Protein AF-A0A9E1FBK2-F1 (afdb_monomer_lite)

Foldseek 3Di:
DAEDPCLVVCCPVVRPNVLVVQVVVQVVCCVPPVDHDDDDRPCVVVVLLVVLVVQCVVQLVCCVVPQKGKDDADDGCNQVSNQVVVCVVCVQWDWDWDADPSHIMIMTHNPPPD

Structure (mmCIF, N/CA/C/O backbone):
data_AF-A0A9E1FBK2-F1
#
_entry.id   AF-A0A9E1FBK2-F1
#
loop_
_atom_site.group_PDB
_atom_site.id
_atom_site.type_symbol
_atom_site.label_atom_id
_atom_site.label_alt_id
_atom_site.label_comp_id
_atom_site.label_asym_id
_atom_site.label_entity_id
_atom_site.label_seq_id
_atom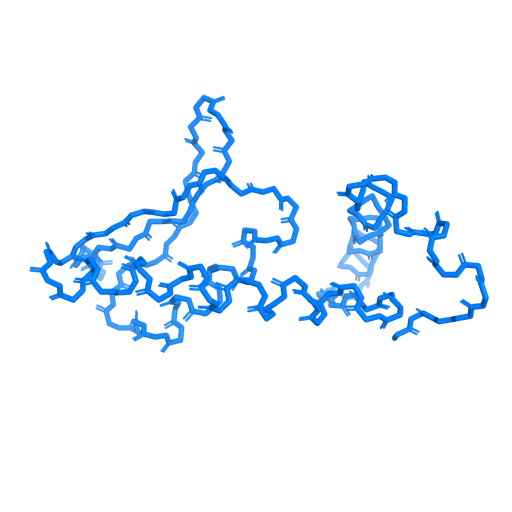_site.pdbx_PDB_ins_code
_atom_site.Cartn_x
_atom_site.Cartn_y
_atom_site.Cartn_z
_atom_site.occupancy
_atom_site.B_iso_or_equiv
_atom_site.auth_seq_id
_atom_site.auth_comp_id
_atom_site.auth_asym_id
_atom_site.auth_atom_id
_atom_site.pdbx_PDB_model_num
ATOM 1 N N . GLU A 1 1 ? 3.778 -8.484 -15.731 1.00 88.62 1 GLU A N 1
ATOM 2 C CA . GLU A 1 1 ? 5.129 -8.483 -15.147 1.00 88.62 1 GLU A CA 1
ATOM 3 C C . GLU A 1 1 ? 6.084 -7.852 -16.146 1.00 88.62 1 GLU A C 1
ATOM 5 O O . GLU A 1 1 ? 5.898 -8.061 -17.342 1.00 88.62 1 GLU A O 1
ATOM 10 N N . LEU A 1 2 ? 7.009 -7.017 -15.674 1.00 93.75 2 LEU A N 1
ATOM 11 C CA . LEU A 1 2 ? 8.113 -6.470 -16.460 1.00 93.75 2 LEU A CA 1
ATOM 12 C C . LEU A 1 2 ? 9.415 -6.996 -15.863 1.00 93.75 2 LEU A C 1
ATOM 14 O O . LEU A 1 2 ? 9.673 -6.774 -14.684 1.00 93.75 2 LEU A O 1
ATOM 18 N N . ASP A 1 3 ? 10.233 -7.660 -16.666 1.00 93.94 3 ASP A N 1
ATOM 19 C CA . ASP 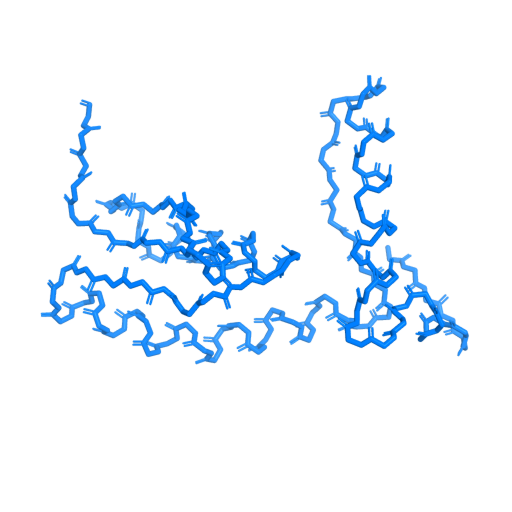A 1 3 ? 11.489 -8.249 -16.206 1.00 93.94 3 ASP A CA 1
ATOM 20 C C . ASP A 1 3 ? 12.603 -8.050 -17.246 1.00 93.94 3 ASP A C 1
ATOM 22 O O . ASP A 1 3 ? 12.349 -7.613 -18.373 1.00 93.94 3 ASP A O 1
ATOM 26 N N . GLY A 1 4 ? 13.844 -8.321 -16.848 1.00 95.38 4 GLY A N 1
ATOM 27 C CA . GLY A 1 4 ? 15.042 -8.193 -17.671 1.00 95.38 4 GLY A CA 1
ATOM 28 C C . GLY A 1 4 ? 16.233 -7.639 -16.891 1.0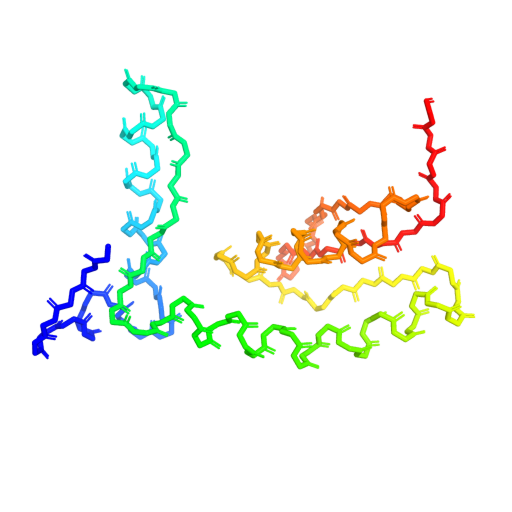0 95.38 4 GLY A C 1
ATOM 29 O O . GLY A 1 4 ? 16.095 -7.141 -15.774 1.00 95.38 4 GLY A O 1
ATOM 30 N N . ALA A 1 5 ? 17.417 -7.675 -17.510 1.00 94.75 5 ALA A N 1
ATOM 31 C CA . ALA A 1 5 ? 18.668 -7.227 -16.887 1.00 94.75 5 ALA A CA 1
ATOM 32 C C . ALA A 1 5 ? 18.598 -5.780 -16.352 1.00 94.75 5 ALA A C 1
ATOM 34 O O . ALA A 1 5 ? 19.166 -5.472 -15.307 1.00 94.75 5 ALA A O 1
ATOM 35 N N . ASP A 1 6 ? 17.828 -4.922 -17.025 1.00 94.69 6 ASP A N 1
ATOM 36 C CA . ASP A 1 6 ? 17.666 -3.508 -16.683 1.00 94.69 6 ASP A CA 1
ATOM 37 C C . ASP A 1 6 ? 16.406 -3.208 -15.849 1.00 94.69 6 ASP A C 1
ATOM 39 O O . ASP A 1 6 ? 16.102 -2.041 -15.584 1.00 94.69 6 ASP A O 1
ATOM 43 N N . ALA A 1 7 ? 15.658 -4.222 -15.395 1.00 94.88 7 ALA A N 1
ATOM 44 C CA . ALA A 1 7 ? 14.404 -4.026 -14.656 1.00 94.88 7 ALA A CA 1
ATOM 45 C C . ALA A 1 7 ? 14.595 -3.171 -13.388 1.00 94.88 7 ALA A C 1
ATOM 47 O O . ALA A 1 7 ? 13.748 -2.339 -13.051 1.00 94.88 7 ALA A O 1
ATOM 48 N N . ALA A 1 8 ? 15.755 -3.282 -12.731 1.00 93.25 8 ALA A N 1
ATOM 49 C CA . ALA A 1 8 ? 16.114 -2.454 -11.580 1.00 93.25 8 ALA A CA 1
ATOM 50 C C . ALA A 1 8 ? 16.120 -0.943 -11.894 1.00 93.25 8 ALA A C 1
ATOM 52 O O . ALA A 1 8 ? 15.762 -0.126 -11.038 1.00 93.25 8 ALA A O 1
ATOM 53 N N . LEU A 1 9 ? 16.448 -0.549 -13.133 1.00 95.75 9 LEU A N 1
ATOM 54 C CA . LEU A 1 9 ? 16.406 0.850 -13.564 1.00 95.75 9 LEU A CA 1
ATOM 55 C C . LEU A 1 9 ? 14.974 1.397 -13.608 1.00 95.75 9 LEU A C 1
ATOM 57 O O . LEU A 1 9 ? 14.788 2.600 -13.405 1.00 95.75 9 LEU A O 1
ATOM 61 N N . LEU A 1 10 ? 13.972 0.541 -13.835 1.00 96.19 10 LEU A N 1
ATOM 62 C CA . LEU A 1 10 ? 12.551 0.907 -13.814 1.00 96.19 10 LEU A CA 1
ATOM 63 C C . LEU A 1 10 ? 11.990 0.997 -12.393 1.00 96.19 10 LEU A C 1
ATOM 65 O O . LEU A 1 10 ? 11.014 1.710 -12.169 1.00 96.19 10 LEU A O 1
ATOM 69 N N . ILE A 1 11 ? 12.616 0.327 -11.423 1.00 95.31 11 ILE A N 1
ATOM 70 C CA . ILE A 1 11 ? 12.272 0.468 -10.004 1.00 95.31 11 ILE A CA 1
ATOM 71 C 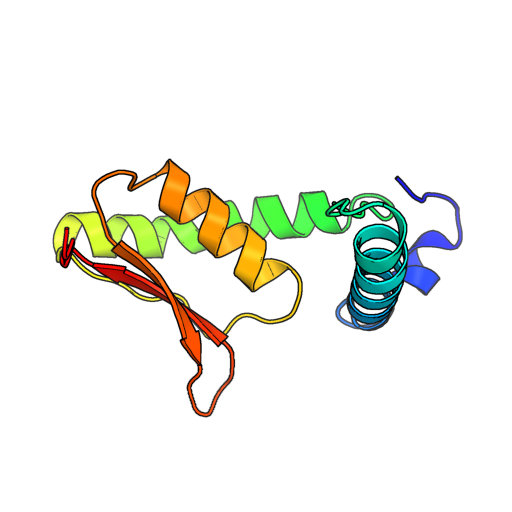C . ILE A 1 11 ? 12.767 1.825 -9.490 1.00 95.31 11 ILE A C 1
ATOM 73 O O . ILE A 1 11 ? 11.998 2.606 -8.917 1.00 95.31 11 ILE A O 1
ATOM 77 N N . GLY A 1 12 ? 14.034 2.143 -9.775 1.00 93.69 12 GLY A N 1
ATOM 78 C CA . GLY A 1 12 ? 14.702 3.351 -9.297 1.00 93.69 12 GLY A CA 1
ATOM 79 C C . GLY A 1 12 ? 14.986 3.326 -7.790 1.00 93.69 12 GLY A C 1
ATOM 80 O O . GLY A 1 12 ? 14.549 2.435 -7.061 1.00 93.69 12 GLY A O 1
ATOM 81 N N . LYS A 1 13 ? 15.728 4.328 -7.303 1.00 92.62 13 LYS A N 1
ATOM 82 C CA . LYS A 1 13 ? 16.034 4.461 -5.871 1.00 92.62 13 LYS A CA 1
ATOM 83 C C . LYS A 1 13 ? 14.733 4.522 -5.061 1.00 92.62 13 LYS A C 1
ATOM 85 O O . LYS A 1 13 ? 13.830 5.274 -5.423 1.00 92.62 13 LYS A O 1
ATOM 90 N N . GLU A 1 14 ? 14.646 3.706 -4.009 1.00 87.94 14 GLU A N 1
ATOM 91 C CA . GLU A 1 14 ? 13.483 3.617 -3.104 1.00 87.94 14 GLU A CA 1
ATOM 92 C C . GLU A 1 14 ? 12.142 3.333 -3.819 1.00 87.94 14 GLU A C 1
ATOM 94 O O . GLU A 1 14 ? 11.070 3.600 -3.284 1.00 87.94 14 GLU A O 1
ATOM 99 N N . GLY A 1 15 ? 12.175 2.787 -5.042 1.00 92.94 15 GLY A N 1
ATOM 100 C CA . GLY A 1 15 ? 10.964 2.491 -5.812 1.00 92.94 15 GLY A CA 1
ATOM 101 C C . GLY A 1 15 ? 10.278 3.717 -6.426 1.00 92.94 15 GLY A C 1
ATOM 102 O O . GLY A 1 15 ? 9.122 3.616 -6.849 1.00 92.94 15 GLY A O 1
ATOM 103 N N . TYR A 1 16 ? 10.939 4.883 -6.498 1.00 94.25 16 TYR A N 1
ATOM 104 C CA . TYR A 1 16 ? 10.295 6.109 -6.995 1.00 94.25 16 TYR A CA 1
ATOM 105 C C . TYR A 1 16 ? 9.825 5.983 -8.457 1.00 94.25 16 TYR A C 1
ATOM 107 O O . TYR A 1 16 ? 8.744 6.471 -8.802 1.00 94.25 16 TYR A O 1
ATOM 115 N N . ARG A 1 17 ? 10.604 5.312 -9.323 1.00 96.50 17 ARG A N 1
ATOM 116 C CA . ARG A 1 17 ? 10.235 5.119 -10.736 1.00 96.50 17 ARG A CA 1
ATOM 117 C C . ARG A 1 17 ? 9.116 4.104 -10.861 1.00 96.50 17 ARG A C 1
ATOM 119 O O . ARG A 1 17 ? 8.159 4.371 -11.580 1.00 96.50 17 ARG A O 1
ATOM 126 N N . TYR A 1 18 ? 9.166 3.026 -10.079 1.00 95.94 18 TYR A N 1
ATOM 127 C CA . TYR A 1 18 ? 8.063 2.073 -9.983 1.00 95.94 18 TYR A CA 1
ATOM 128 C C . TYR A 1 18 ? 6.750 2.787 -9.623 1.00 95.94 18 TYR A C 1
ATOM 130 O O . TYR A 1 18 ? 5.735 2.595 -10.292 1.00 95.94 18 TYR A O 1
ATOM 138 N N . LYS A 1 19 ? 6.773 3.676 -8.618 1.00 94.25 19 LYS A N 1
ATOM 139 C CA . LYS A 1 19 ? 5.605 4.472 -8.205 1.00 94.25 19 LYS A CA 1
ATOM 140 C C . LYS A 1 19 ? 5.085 5.354 -9.342 1.00 94.25 19 LYS A C 1
ATOM 142 O O . LYS A 1 19 ? 3.881 5.363 -9.594 1.00 94.25 19 LYS A O 1
ATOM 147 N N . ALA A 1 20 ? 5.973 6.069 -10.033 1.00 95.62 20 ALA A N 1
ATOM 148 C CA . ALA A 1 20 ? 5.600 6.919 -11.161 1.00 95.62 20 ALA A CA 1
ATOM 149 C C . ALA A 1 20 ? 4.990 6.105 -12.315 1.00 95.62 20 ALA A C 1
ATOM 151 O O . ALA A 1 20 ? 3.913 6.444 -12.803 1.00 95.62 20 ALA A O 1
ATOM 152 N N . ILE A 1 21 ? 5.634 5.004 -12.709 1.00 95.81 21 ILE A N 1
ATOM 153 C CA . ILE A 1 21 ? 5.178 4.116 -13.788 1.00 95.81 21 ILE A CA 1
ATOM 154 C C . ILE A 1 21 ? 3.823 3.499 -13.441 1.00 95.81 21 ILE A C 1
ATOM 156 O O . ILE A 1 21 ? 2.903 3.552 -14.254 1.00 95.81 21 ILE A O 1
ATOM 160 N N . SER A 1 22 ? 3.670 2.981 -12.221 1.00 94.25 22 SER A N 1
ATOM 161 C CA . SER A 1 22 ? 2.402 2.438 -11.728 1.00 94.25 22 SER A CA 1
ATOM 162 C C . SER A 1 22 ? 1.281 3.483 -11.808 1.00 94.25 22 SER A C 1
ATOM 164 O O . SER A 1 22 ? 0.200 3.205 -12.321 1.00 94.25 22 SER A O 1
ATOM 166 N N . TYR A 1 23 ? 1.546 4.726 -11.400 1.00 94.00 23 TYR A N 1
ATOM 167 C CA . TYR A 1 23 ? 0.553 5.795 -11.492 1.00 94.00 23 TYR A CA 1
ATOM 168 C C . TYR A 1 23 ? 0.192 6.156 -12.942 1.00 94.00 23 TYR A C 1
ATOM 170 O O . TYR A 1 23 ? -0.988 6.296 -13.266 1.00 94.00 23 TYR A O 1
ATOM 178 N N . MET A 1 24 ? 1.184 6.263 -13.832 1.00 96.38 24 MET A N 1
ATOM 179 C CA . MET A 1 24 ? 0.959 6.556 -15.253 1.00 96.38 24 MET A CA 1
ATOM 180 C C . MET A 1 24 ? 0.136 5.461 -15.939 1.00 96.38 24 MET A C 1
ATOM 182 O O . MET A 1 24 ? -0.847 5.765 -16.617 1.00 96.38 24 MET A O 1
ATOM 186 N N . LEU A 1 25 ? 0.495 4.193 -15.720 1.00 96.19 25 LEU A N 1
ATOM 187 C CA . LEU A 1 25 ? -0.222 3.048 -16.280 1.00 96.19 25 LEU A CA 1
ATOM 188 C C . LEU A 1 25 ? -1.651 2.957 -15.739 1.00 96.19 25 LEU A C 1
ATOM 190 O O . LEU A 1 25 ? -2.575 2.734 -16.519 1.00 96.19 25 LEU A O 1
ATOM 194 N N . TYR A 1 26 ? -1.843 3.181 -14.434 1.00 94.75 26 TYR A N 1
ATOM 195 C CA . TYR A 1 26 ? -3.174 3.234 -13.834 1.00 94.75 26 TYR A CA 1
ATOM 196 C C . TYR A 1 26 ? -4.037 4.309 -14.497 1.00 94.75 26 TYR A C 1
ATOM 198 O O . TYR A 1 26 ? -5.141 4.008 -14.935 1.00 94.75 26 TYR A O 1
ATOM 206 N N . ASN A 1 27 ? -3.539 5.543 -14.616 1.00 96.25 27 ASN A N 1
ATOM 207 C CA . ASN A 1 27 ? -4.324 6.638 -15.188 1.00 96.25 27 ASN A CA 1
ATOM 208 C C . ASN A 1 27 ? -4.731 6.353 -16.634 1.00 96.25 27 ASN A C 1
ATOM 210 O O . ASN A 1 27 ? -5.886 6.566 -17.001 1.00 96.25 27 ASN A O 1
ATOM 214 N N . TRP A 1 28 ? -3.802 5.839 -17.443 1.00 97.69 28 TRP A N 1
ATOM 215 C CA . TRP A 1 28 ? -4.080 5.494 -18.833 1.00 97.69 28 TRP A CA 1
ATOM 216 C C . TRP A 1 28 ? -5.126 4.378 -18.955 1.00 97.69 28 TRP A C 1
ATOM 218 O O . TRP A 1 28 ? -6.132 4.545 -19.651 1.00 97.69 28 TRP A O 1
ATOM 228 N N . LEU A 1 29 ? -4.915 3.256 -18.264 1.00 97.50 29 LEU A N 1
ATOM 229 C CA . LEU A 1 29 ? -5.784 2.085 -18.381 1.00 97.50 29 LEU A CA 1
ATOM 230 C C . LEU A 1 29 ? -7.150 2.317 -17.738 1.00 97.50 29 LEU A C 1
ATOM 232 O O . LEU A 1 29 ? -8.170 1.947 -18.320 1.00 97.50 29 LEU A O 1
ATOM 236 N N . ASN A 1 30 ? -7.195 2.997 -16.595 1.00 97.12 30 ASN A N 1
ATOM 237 C CA . ASN A 1 30 ? -8.448 3.331 -15.936 1.00 97.12 30 ASN A CA 1
ATOM 238 C C . ASN A 1 30 ? -9.271 4.316 -16.776 1.00 97.12 30 ASN A C 1
ATOM 240 O O . ASN A 1 30 ? -10.460 4.095 -16.978 1.00 97.12 30 ASN A O 1
ATOM 244 N N . SER A 1 31 ? -8.647 5.366 -17.323 1.00 97.44 31 SER A N 1
ATOM 245 C CA . SER A 1 31 ? -9.367 6.367 -18.122 1.00 97.44 31 SER A CA 1
ATOM 246 C C . SER A 1 31 ? -9.952 5.801 -19.414 1.00 97.44 31 SER A C 1
ATOM 248 O O . SER A 1 31 ? -10.970 6.310 -19.877 1.00 97.44 31 SER A O 1
ATOM 250 N N . LYS A 1 32 ? -9.301 4.808 -20.029 1.00 98.06 32 LYS A N 1
ATOM 251 C CA . LYS A 1 32 ? -9.722 4.280 -21.332 1.00 98.06 32 LYS A CA 1
ATOM 252 C C . LYS A 1 32 ? -10.552 3.002 -21.231 1.00 98.06 32 LYS A C 1
ATOM 254 O O . LYS A 1 32 ? -11.407 2.772 -22.078 1.00 98.06 32 LYS A O 1
ATOM 259 N N . TYR A 1 33 ? -10.297 2.182 -20.215 1.00 97.88 33 TYR A N 1
ATOM 260 C CA . TYR A 1 33 ? -10.860 0.835 -20.11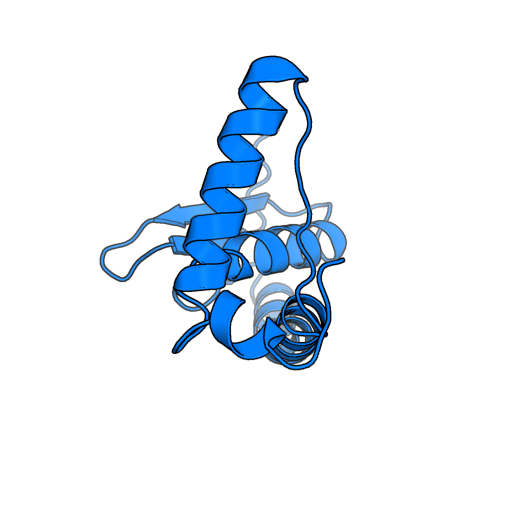1 1.00 97.88 33 TYR A CA 1
ATOM 261 C C . TYR A 1 33 ? -11.506 0.543 -18.752 1.00 97.88 33 TYR A C 1
ATOM 263 O O . TYR A 1 33 ? -12.011 -0.558 -18.562 1.00 97.88 33 TYR A O 1
ATOM 271 N N . ASN A 1 34 ? -11.495 1.493 -17.807 1.00 95.56 34 ASN A N 1
ATOM 272 C CA . ASN A 1 34 ? -11.967 1.291 -16.432 1.00 95.56 34 ASN A CA 1
ATOM 273 C C . ASN A 1 34 ? -11.281 0.099 -15.730 1.00 95.56 34 ASN A C 1
ATOM 275 O O . ASN A 1 34 ? -11.897 -0.635 -14.959 1.00 95.56 34 ASN A O 1
ATOM 279 N N . LEU A 1 35 ? -9.997 -0.119 -16.037 1.00 95.12 35 LEU A N 1
ATOM 280 C CA . LEU A 1 35 ? -9.187 -1.186 -15.455 1.00 95.12 35 LEU A CA 1
ATOM 281 C C . LEU A 1 35 ? -8.250 -0.639 -14.378 1.00 95.12 35 LEU A C 1
ATOM 283 O O . LEU A 1 35 ? -7.508 0.320 -14.598 1.00 95.12 35 LEU A O 1
ATOM 287 N N . ALA A 1 36 ? -8.235 -1.315 -13.231 1.00 90.50 36 ALA A N 1
ATOM 288 C CA . ALA A 1 36 ? -7.171 -1.178 -12.248 1.00 90.50 36 ALA A CA 1
ATOM 289 C C . ALA A 1 36 ? -5.931 -1.971 -12.685 1.00 90.50 36 ALA A C 1
ATOM 291 O O . ALA A 1 36 ? -6.007 -2.866 -13.527 1.00 90.50 36 ALA A O 1
ATOM 292 N N . ILE A 1 37 ? -4.783 -1.661 -12.084 1.00 91.81 37 ILE A N 1
ATOM 293 C CA . ILE A 1 37 ? -3.537 -2.372 -12.364 1.00 91.81 37 ILE A CA 1
ATOM 294 C C . ILE A 1 37 ? -2.861 -2.862 -11.094 1.00 91.81 37 ILE A C 1
ATOM 296 O O . ILE A 1 37 ? -2.948 -2.242 -10.031 1.00 91.81 37 ILE A O 1
ATOM 300 N N . ARG A 1 38 ? -2.099 -3.936 -11.271 1.00 92.06 38 ARG A N 1
ATOM 301 C CA . ARG A 1 38 ? -1.145 -4.467 -10.309 1.00 92.06 38 ARG A CA 1
ATOM 302 C C . ARG A 1 38 ? 0.160 -4.727 -11.055 1.00 92.06 38 ARG A C 1
ATOM 304 O O . ARG A 1 38 ? 0.248 -5.658 -11.849 1.00 92.06 38 ARG A O 1
ATOM 311 N N . LEU A 1 39 ? 1.121 -3.823 -10.890 1.00 95.19 39 LEU A N 1
ATOM 312 C CA . LEU A 1 39 ? 2.372 -3.837 -11.644 1.00 95.19 39 LEU A CA 1
ATOM 313 C C . LEU A 1 39 ? 3.423 -4.649 -10.891 1.00 95.19 39 LEU A C 1
ATOM 315 O O . LEU A 1 39 ? 3.775 -4.291 -9.780 1.00 95.19 39 LEU A O 1
ATOM 319 N N . GLU A 1 40 ? 3.966 -5.686 -11.512 1.00 96.69 40 GLU A N 1
ATOM 320 C CA . GLU A 1 40 ? 5.154 -6.386 -11.014 1.00 96.69 40 GLU A CA 1
ATOM 321 C C . GLU A 1 40 ? 6.358 -5.985 -11.873 1.00 96.69 40 GLU A C 1
ATOM 323 O O . GLU A 1 40 ? 6.249 -6.013 -13.105 1.00 96.69 40 GLU A O 1
ATOM 328 N N . ILE A 1 41 ? 7.471 -5.601 -11.235 1.00 96.75 41 ILE A N 1
ATOM 329 C CA . ILE A 1 41 ? 8.762 -5.368 -11.900 1.00 96.75 41 ILE A CA 1
ATOM 330 C C . ILE A 1 41 ? 9.815 -6.239 -11.215 1.00 96.75 41 ILE A C 1
ATOM 332 O O . ILE A 1 41 ? 10.121 -6.002 -10.043 1.00 96.75 41 ILE A O 1
ATOM 336 N N . ALA A 1 42 ? 10.367 -7.213 -11.940 1.00 95.31 42 ALA A N 1
ATOM 337 C CA . ALA A 1 42 ? 11.137 -8.318 -11.375 1.00 95.31 42 ALA A CA 1
ATOM 338 C C . ALA A 1 42 ? 10.368 -8.954 -10.196 1.00 95.31 42 ALA A C 1
ATOM 340 O O . ALA A 1 42 ? 9.295 -9.506 -10.393 1.00 95.31 42 ALA A O 1
ATOM 341 N N . GLN A 1 43 ? 10.858 -8.820 -8.964 1.00 95.38 43 GLN A N 1
ATOM 342 C CA . GLN A 1 43 ? 10.167 -9.281 -7.746 1.00 95.38 43 GLN A CA 1
ATOM 343 C C . GLN A 1 43 ? 9.853 -8.129 -6.784 1.00 95.38 43 GLN A C 1
ATOM 345 O O . GLN A 1 43 ? 9.694 -8.325 -5.578 1.00 95.38 43 GLN A O 1
ATOM 350 N N . PHE A 1 44 ? 9.855 -6.889 -7.276 1.00 95.44 44 PHE A N 1
ATOM 351 C CA . PHE A 1 44 ? 9.741 -5.718 -6.418 1.00 95.44 44 PHE A CA 1
ATOM 352 C C . PHE A 1 44 ? 8.444 -5.712 -5.612 1.00 95.44 44 PHE A C 1
ATOM 354 O O . PHE A 1 44 ? 8.499 -5.520 -4.397 1.00 95.44 44 PHE A O 1
ATOM 361 N N . LEU A 1 45 ? 7.292 -5.912 -6.258 1.00 95.69 45 LEU A N 1
ATOM 362 C CA . LEU A 1 45 ? 6.006 -5.837 -5.575 1.00 9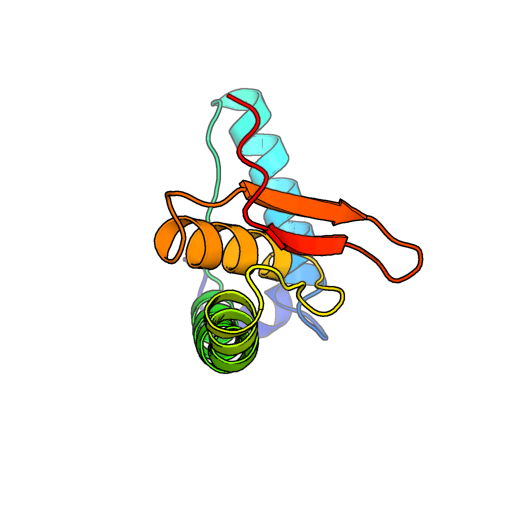5.69 45 LEU A CA 1
ATOM 363 C C . LEU A 1 45 ? 5.847 -7.029 -4.624 1.00 95.69 45 LEU A C 1
ATOM 365 O O . LEU A 1 45 ? 5.523 -6.795 -3.462 1.00 95.69 45 LEU A O 1
ATOM 369 N N . GLN A 1 46 ? 6.187 -8.249 -5.046 1.00 96.12 46 GLN A N 1
ATOM 370 C CA . GLN A 1 46 ? 6.210 -9.428 -4.161 1.00 96.12 46 GLN A CA 1
ATOM 371 C C . GLN A 1 46 ? 7.055 -9.203 -2.897 1.00 96.12 46 GLN A C 1
ATOM 373 O O . GLN A 1 46 ? 6.612 -9.489 -1.783 1.00 96.12 46 GLN A O 1
ATOM 378 N N . ASN A 1 47 ? 8.243 -8.611 -3.041 1.00 95.94 47 ASN A N 1
ATOM 379 C CA . ASN A 1 47 ? 9.103 -8.287 -1.903 1.00 95.94 47 ASN A CA 1
ATOM 380 C C . ASN A 1 47 ? 8.480 -7.221 -0.984 1.00 95.94 47 ASN A C 1
ATOM 382 O O . ASN A 1 47 ? 8.592 -7.327 0.241 1.00 95.94 47 ASN A O 1
ATOM 386 N N . GLN A 1 48 ? 7.792 -6.215 -1.542 1.00 95.50 48 GLN A N 1
ATOM 387 C CA . GLN A 1 48 ? 7.038 -5.242 -0.739 1.00 95.50 48 GLN A CA 1
ATOM 388 C C . GLN A 1 48 ? 5.885 -5.906 0.028 1.00 95.50 48 GLN A C 1
ATOM 390 O O . GLN A 1 48 ? 5.614 -5.532 1.169 1.00 95.50 48 GLN A O 1
ATOM 395 N N . GLU A 1 49 ? 5.215 -6.895 -0.564 1.00 96.44 49 GLU A N 1
ATOM 396 C CA . GLU A 1 49 ? 4.142 -7.633 0.104 1.00 96.44 49 GLU A CA 1
ATOM 397 C C . GLU A 1 49 ? 4.643 -8.487 1.256 1.00 96.44 49 GLU A C 1
ATOM 399 O O . GLU A 1 49 ? 4.090 -8.388 2.350 1.00 96.44 49 GLU A O 1
ATOM 404 N N . ALA A 1 50 ? 5.712 -9.255 1.040 1.00 97.25 50 ALA A N 1
ATOM 405 C CA . ALA A 1 50 ? 6.307 -10.090 2.077 1.00 97.25 50 ALA A CA 1
ATOM 406 C C . ALA A 1 50 ? 6.800 -9.247 3.266 1.00 97.25 50 ALA A C 1
ATOM 408 O O . ALA A 1 50 ? 6.565 -9.590 4.427 1.00 97.25 50 ALA A O 1
ATOM 409 N N . MET A 1 51 ? 7.426 -8.096 2.989 1.00 95.69 51 MET A N 1
ATOM 410 C CA . MET A 1 51 ? 7.808 -7.138 4.029 1.00 95.69 51 MET A CA 1
ATOM 411 C C . MET A 1 51 ? 6.579 -6.584 4.768 1.00 95.69 51 MET A C 1
ATOM 413 O O . MET A 1 51 ? 6.605 -6.424 5.992 1.00 95.69 51 MET A O 1
ATOM 417 N N . MET A 1 52 ? 5.499 -6.283 4.041 1.00 97.50 52 MET A N 1
ATOM 418 C CA . MET A 1 52 ? 4.265 -5.771 4.632 1.00 97.50 52 MET A CA 1
ATOM 419 C C . MET A 1 52 ? 3.588 -6.812 5.527 1.00 97.50 52 MET A C 1
ATOM 421 O O . MET A 1 52 ? 3.129 -6.450 6.606 1.00 97.50 52 MET A O 1
ATOM 425 N N . ASP A 1 53 ? 3.572 -8.087 5.139 1.00 97.12 53 ASP A N 1
ATOM 426 C CA . ASP A 1 53 ? 3.026 -9.175 5.962 1.00 97.12 53 ASP A CA 1
ATOM 427 C C . ASP A 1 53 ? 3.708 -9.247 7.328 1.00 97.12 53 ASP A C 1
ATOM 429 O O . ASP A 1 53 ? 3.048 -9.242 8.369 1.00 97.12 53 ASP A O 1
ATOM 433 N N . GLN A 1 54 ? 5.041 -9.218 7.333 1.00 97.31 54 GLN A N 1
ATOM 434 C CA . GLN A 1 54 ? 5.819 -9.221 8.570 1.00 97.31 54 GLN A CA 1
ATOM 435 C C . GLN A 1 54 ? 5.515 -7.993 9.434 1.00 97.31 54 GLN A C 1
ATOM 437 O O . GLN A 1 54 ? 5.306 -8.116 10.642 1.00 97.31 54 GLN A O 1
ATOM 442 N N . TYR A 1 55 ? 5.451 -6.810 8.819 1.00 98.00 55 TYR A N 1
ATOM 443 C CA . TYR A 1 55 ? 5.140 -5.566 9.519 1.00 98.00 55 TYR A CA 1
ATOM 444 C C . TYR A 1 55 ? 3.722 -5.557 10.116 1.00 98.00 55 TYR A C 1
ATOM 446 O O . TYR A 1 55 ? 3.520 -5.098 11.246 1.00 98.00 55 TYR A O 1
ATOM 454 N N . LEU A 1 56 ? 2.729 -6.054 9.373 1.00 98.06 56 LEU A N 1
ATOM 455 C CA . LEU A 1 56 ? 1.329 -6.010 9.783 1.00 98.06 56 LEU A CA 1
ATOM 456 C C . LEU A 1 56 ? 1.015 -6.944 10.945 1.00 98.06 56 LEU A C 1
ATOM 458 O O . LEU A 1 56 ? 0.066 -6.647 11.665 1.00 98.06 56 LEU A O 1
ATOM 462 N N . ASN A 1 57 ? 1.806 -7.987 11.204 1.00 97.81 57 ASN A N 1
ATOM 463 C CA . ASN A 1 57 ? 1.599 -8.865 12.361 1.00 97.81 57 ASN A CA 1
ATOM 464 C C . ASN A 1 57 ? 1.488 -8.077 13.680 1.00 97.81 57 ASN A C 1
ATOM 466 O O . ASN A 1 57 ? 0.529 -8.258 14.428 1.00 97.81 57 ASN A O 1
ATOM 470 N N . GLY A 1 58 ? 2.379 -7.106 13.914 1.00 97.12 58 GLY A N 1
ATOM 471 C CA . GLY A 1 58 ? 2.318 -6.252 15.111 1.00 97.12 58 GLY A CA 1
ATOM 472 C C . GLY A 1 58 ? 1.183 -5.216 15.089 1.00 97.12 58 GLY A C 1
ATOM 473 O O . GLY A 1 58 ? 0.791 -4.672 16.123 1.00 97.12 58 GLY A O 1
ATOM 474 N N . VAL A 1 59 ? 0.629 -4.892 13.917 1.00 97.69 59 VAL A N 1
ATOM 475 C CA . VAL A 1 59 ? -0.596 -4.078 13.817 1.00 97.69 59 VAL A CA 1
ATOM 476 C C . VAL A 1 59 ? -1.808 -4.941 14.162 1.00 97.69 59 VAL A C 1
ATOM 478 O O . VAL A 1 59 ? -2.632 -4.520 14.969 1.00 97.69 59 VAL A O 1
ATOM 481 N N . ILE A 1 60 ? -1.883 -6.147 13.600 1.00 97.75 60 ILE A N 1
ATOM 482 C CA . ILE A 1 60 ? -2.955 -7.127 13.800 1.00 97.75 60 ILE A CA 1
ATOM 483 C C . ILE A 1 60 ? -3.091 -7.473 15.282 1.00 97.75 60 ILE A C 1
ATOM 485 O O . ILE A 1 60 ? -4.194 -7.388 15.818 1.00 97.75 60 ILE A O 1
ATOM 489 N N . GLU A 1 61 ? -1.982 -7.766 15.958 1.00 97.50 61 GLU A N 1
ATOM 490 C CA . GLU A 1 61 ? -1.972 -8.060 17.393 1.00 97.50 61 GLU A CA 1
ATOM 491 C C . GLU A 1 61 ? -2.560 -6.899 18.215 1.00 97.50 61 GLU A C 1
ATOM 493 O O . GLU A 1 61 ? -3.437 -7.090 19.058 1.00 97.50 61 GLU A O 1
ATOM 498 N N . ARG A 1 62 ? -2.166 -5.654 17.911 1.00 96.50 62 ARG A N 1
ATOM 499 C CA . ARG A 1 62 ? -2.720 -4.467 18.584 1.00 96.50 62 ARG A CA 1
ATOM 500 C C . ARG A 1 62 ? -4.218 -4.294 18.334 1.00 96.50 62 ARG A C 1
ATOM 502 O O . ARG A 1 62 ? -4.935 -3.911 19.260 1.00 96.50 62 ARG A O 1
ATOM 509 N N . VAL A 1 63 ? -4.706 -4.591 17.127 1.00 96.25 63 VAL A N 1
ATOM 510 C CA . VAL A 1 63 ? -6.149 -4.566 16.820 1.00 96.25 63 VAL A CA 1
ATOM 511 C C . VAL A 1 63 ? -6.903 -5.631 17.612 1.00 96.25 63 VAL A C 1
ATOM 513 O O . VAL A 1 63 ? -7.997 -5.351 18.099 1.00 96.25 63 VAL A O 1
ATOM 516 N N . GLN A 1 64 ? -6.343 -6.834 17.736 1.00 94.81 64 GLN A N 1
ATOM 517 C CA . GLN A 1 64 ? -6.959 -7.934 18.480 1.00 94.81 64 GLN A CA 1
ATOM 518 C C . GLN A 1 64 ? -7.018 -7.635 19.983 1.00 94.81 64 GLN A C 1
ATOM 520 O O . GLN A 1 64 ? -8.041 -7.892 20.608 1.00 94.81 64 GLN A O 1
ATOM 525 N N . ASN A 1 65 ? -5.974 -7.010 20.534 1.00 95.06 65 ASN A N 1
ATOM 526 C CA . ASN A 1 65 ? -5.888 -6.717 21.966 1.00 95.06 65 ASN A CA 1
ATOM 527 C C . ASN A 1 65 ? -6.661 -5.458 22.390 1.00 95.06 65 ASN A C 1
ATOM 529 O O . ASN A 1 65 ? -7.193 -5.407 23.494 1.00 95.06 65 ASN A O 1
ATOM 533 N N . SER A 1 66 ? -6.708 -4.420 21.547 1.00 92.94 66 SER A N 1
ATOM 534 C CA . SER A 1 66 ? -7.258 -3.103 21.927 1.00 92.94 66 SER A CA 1
ATOM 535 C C . SER A 1 66 ? -8.463 -2.644 21.102 1.00 92.94 66 SER A C 1
ATOM 537 O O . SER A 1 66 ? -8.984 -1.551 21.329 1.00 92.94 66 SER A O 1
ATOM 539 N N . GLY A 1 67 ? -8.878 -3.431 20.106 1.00 91.44 67 GLY A N 1
ATOM 540 C CA . GLY A 1 67 ? -9.972 -3.098 19.188 1.00 91.44 67 GLY A CA 1
ATOM 541 C C . GLY A 1 67 ? -9.582 -2.145 18.051 1.00 91.44 67 GLY A C 1
ATOM 542 O O . GLY A 1 67 ? -10.257 -2.090 17.022 1.00 91.44 67 GLY A O 1
ATOM 543 N N . ARG A 1 68 ? -8.455 -1.429 18.171 1.00 94.75 68 ARG A N 1
ATOM 544 C CA . ARG A 1 68 ? -8.023 -0.401 17.211 1.00 94.75 68 ARG A CA 1
ATOM 545 C C . ARG A 1 68 ? -6.514 -0.364 17.013 1.00 94.75 68 ARG A C 1
ATOM 547 O O . ARG A 1 68 ? -5.745 -0.534 17.948 1.00 94.75 68 ARG A O 1
ATOM 554 N N . ALA A 1 69 ? -6.082 -0.052 15.799 1.00 97.12 69 ALA A N 1
ATOM 555 C CA . ALA A 1 69 ? -4.686 0.265 15.526 1.00 97.12 69 ALA A CA 1
ATOM 556 C C . ALA A 1 69 ? -4.557 1.127 14.273 1.00 97.12 69 ALA A C 1
ATOM 558 O O . ALA A 1 69 ? -5.494 1.284 13.489 1.00 97.12 69 ALA A O 1
ATOM 559 N N . GLN A 1 70 ? -3.355 1.654 14.070 1.00 96.75 70 GLN A N 1
ATOM 560 C CA . GLN A 1 70 ? -2.967 2.272 12.815 1.00 96.75 70 GLN A CA 1
ATOM 561 C C . GLN A 1 70 ? -1.560 1.838 12.412 1.00 96.75 70 GLN A C 1
ATOM 563 O O . GLN A 1 70 ? -0.715 1.526 13.264 1.00 96.75 70 GLN A O 1
ATOM 568 N N . THR A 1 71 ? -1.315 1.822 11.107 1.00 98.00 71 THR A N 1
ATOM 569 C CA . THR A 1 71 ? 0.030 1.652 10.563 1.00 98.00 71 THR A CA 1
ATOM 570 C C . THR A 1 71 ? 0.858 2.918 10.791 1.00 98.00 71 THR A C 1
ATOM 572 O O . THR A 1 71 ? 0.330 3.999 11.061 1.00 98.00 71 THR A O 1
ATOM 575 N N . LYS A 1 72 ? 2.174 2.796 10.622 1.00 96.50 72 LYS A N 1
ATOM 576 C CA . LYS A 1 72 ? 3.052 3.935 10.345 1.00 96.50 72 LYS A CA 1
ATOM 577 C C . LYS A 1 72 ? 2.619 4.610 9.032 1.00 96.50 72 LYS A C 1
ATOM 579 O O . LYS A 1 72 ? 1.887 3.981 8.256 1.00 96.50 72 LYS A O 1
ATOM 584 N N . PRO A 1 73 ? 3.065 5.844 8.755 1.00 96.69 73 PRO A N 1
ATOM 585 C CA . PRO A 1 73 ? 2.940 6.414 7.424 1.00 96.69 73 PRO A CA 1
ATOM 586 C C . PRO A 1 73 ? 3.562 5.481 6.376 1.00 96.69 73 PRO A C 1
ATOM 588 O O . PRO A 1 73 ? 4.670 4.970 6.549 1.00 96.69 73 PRO A O 1
ATOM 591 N N . LEU A 1 74 ? 2.809 5.220 5.315 1.00 94.88 74 LEU A N 1
ATOM 592 C CA . LEU A 1 74 ? 3.167 4.378 4.185 1.00 94.88 74 LEU A CA 1
ATOM 593 C C . LEU A 1 74 ? 3.112 5.221 2.913 1.00 94.88 74 LEU A C 1
ATOM 595 O O . LEU A 1 74 ? 2.304 6.147 2.796 1.00 94.88 74 LEU A O 1
ATOM 599 N N . ASP A 1 75 ? 3.941 4.863 1.936 1.00 89.56 75 ASP A N 1
ATOM 600 C CA . ASP A 1 75 ? 3.980 5.548 0.649 1.00 89.56 75 ASP A CA 1
ATOM 601 C C . ASP A 1 75 ? 3.681 4.606 -0.524 1.00 89.56 75 ASP A C 1
ATOM 603 O O . ASP A 1 75 ? 3.868 3.389 -0.460 1.00 89.56 75 ASP A O 1
ATOM 607 N N . GLY A 1 76 ? 3.193 5.195 -1.615 1.00 87.62 76 GLY A N 1
ATOM 608 C CA . GLY A 1 76 ? 2.976 4.513 -2.882 1.00 87.62 76 GLY A CA 1
ATOM 609 C C . GLY A 1 76 ? 2.083 3.280 -2.747 1.00 87.62 76 GLY A C 1
ATOM 610 O O . GLY A 1 76 ? 0.966 3.349 -2.231 1.00 87.62 76 GLY A O 1
ATOM 611 N N . VAL A 1 77 ? 2.578 2.147 -3.248 1.00 90.44 77 VAL A N 1
ATOM 612 C CA . VAL A 1 77 ? 1.825 0.886 -3.296 1.00 90.44 77 VAL A CA 1
ATOM 613 C C . VAL A 1 77 ? 1.612 0.266 -1.911 1.00 90.44 77 VAL A C 1
ATOM 615 O O . VAL A 1 77 ? 0.612 -0.419 -1.705 1.00 90.44 77 VAL A O 1
ATOM 618 N N . LEU A 1 78 ? 2.474 0.575 -0.935 1.00 94.75 78 LEU A N 1
ATOM 619 C CA . LEU A 1 78 ? 2.406 0.007 0.415 1.00 94.75 78 LEU A CA 1
ATOM 620 C C . LEU A 1 78 ? 1.093 0.336 1.123 1.00 94.75 78 LEU A C 1
ATOM 622 O O . LEU A 1 78 ? 0.559 -0.502 1.841 1.00 94.75 78 LEU A O 1
ATOM 626 N N . VAL A 1 79 ? 0.538 1.528 0.880 1.00 95.38 79 VAL A N 1
ATOM 627 C CA . VAL A 1 79 ? -0.758 1.937 1.441 1.00 95.38 79 VAL A CA 1
ATOM 628 C C . VAL A 1 79 ? -1.877 1.005 0.964 1.00 95.38 79 VAL A C 1
ATOM 630 O O . VAL A 1 79 ? -2.738 0.626 1.756 1.00 95.38 79 VAL A O 1
ATOM 633 N N . LYS A 1 80 ? -1.867 0.628 -0.323 1.00 93.06 80 LYS A N 1
ATOM 634 C CA . LYS A 1 80 ? -2.876 -0.268 -0.909 1.00 93.06 80 LYS A CA 1
ATOM 635 C C . LYS A 1 80 ? -2.705 -1.700 -0.409 1.00 93.06 80 LYS A C 1
ATOM 637 O O . LYS A 1 80 ? -3.683 -2.277 0.049 1.00 93.06 80 LYS A O 1
ATOM 642 N N . ILE A 1 81 ? -1.471 -2.210 -0.402 1.00 95.94 81 ILE A N 1
ATOM 643 C CA . ILE A 1 81 ? -1.151 -3.552 0.117 1.00 95.94 81 ILE A CA 1
ATOM 644 C C . ILE A 1 81 ? -1.609 -3.674 1.576 1.00 95.94 81 ILE A C 1
ATOM 646 O O . ILE A 1 81 ? -2.280 -4.636 1.942 1.00 95.94 81 ILE A O 1
ATOM 650 N N . ALA A 1 82 ? -1.301 -2.673 2.408 1.00 98.06 82 ALA A N 1
ATOM 651 C CA . ALA A 1 82 ? -1.708 -2.673 3.807 1.00 98.06 82 ALA A CA 1
ATOM 652 C C . ALA A 1 82 ? -3.232 -2.638 3.977 1.00 98.06 82 ALA A C 1
ATOM 654 O O . ALA A 1 82 ? -3.774 -3.350 4.820 1.00 98.06 82 ALA A O 1
ATOM 655 N N . LEU A 1 83 ? -3.926 -1.824 3.176 1.00 97.31 83 LEU A N 1
ATOM 656 C CA . LEU A 1 83 ? -5.384 -1.736 3.199 1.00 97.31 83 LEU A CA 1
ATOM 657 C C . LEU A 1 83 ? -6.041 -3.071 2.826 1.00 97.31 83 LEU A C 1
ATOM 659 O O . LEU A 1 83 ? -6.956 -3.500 3.523 1.00 97.31 83 LEU A O 1
ATOM 663 N N . GLU A 1 84 ? -5.590 -3.704 1.741 1.00 96.19 84 GLU A N 1
ATOM 664 C CA . GLU A 1 84 ? -6.121 -4.982 1.249 1.00 96.19 84 GLU A CA 1
ATOM 665 C C . GLU A 1 84 ? -5.948 -6.086 2.298 1.00 96.19 84 GLU A C 1
ATOM 667 O O . GLU A 1 84 ? -6.938 -6.673 2.735 1.00 96.19 84 GLU A O 1
ATOM 672 N N . LYS A 1 85 ? -4.722 -6.278 2.800 1.00 97.44 85 LYS A N 1
ATOM 673 C CA . LYS A 1 85 ? -4.413 -7.311 3.802 1.00 97.44 85 LYS A CA 1
ATOM 674 C C . LYS A 1 85 ? -5.164 -7.106 5.121 1.00 97.44 85 LYS A C 1
ATOM 676 O O . LYS A 1 85 ? -5.649 -8.063 5.719 1.00 97.44 85 LYS A O 1
ATOM 681 N N . LEU A 1 86 ? -5.299 -5.861 5.587 1.00 97.81 86 LEU A N 1
ATOM 682 C CA . LEU A 1 86 ? -6.044 -5.575 6.819 1.00 97.81 86 LEU A CA 1
ATOM 683 C C . LEU A 1 86 ? -7.558 -5.755 6.648 1.00 97.81 86 LEU A C 1
ATOM 685 O O . LEU A 1 86 ? -8.207 -6.186 7.597 1.00 97.81 86 LEU A O 1
ATOM 689 N N . ARG A 1 87 ? -8.122 -5.465 5.466 1.00 97.12 87 ARG A N 1
ATOM 690 C CA . ARG A 1 87 ? -9.537 -5.748 5.160 1.00 97.12 87 ARG A CA 1
ATOM 691 C C . ARG A 1 87 ? -9.822 -7.240 5.112 1.00 97.12 87 ARG A C 1
ATOM 693 O O . ARG A 1 87 ? -10.838 -7.668 5.643 1.00 97.12 87 ARG A O 1
ATOM 700 N N . GLU A 1 88 ? -8.922 -8.013 4.515 1.00 97.12 88 GLU A N 1
ATOM 701 C CA . GLU A 1 88 ? -9.023 -9.473 4.497 1.00 97.12 88 GLU A CA 1
ATOM 702 C C . GLU A 1 88 ? -8.949 -10.051 5.916 1.00 97.12 88 GLU A C 1
ATOM 704 O O . GLU A 1 88 ? -9.737 -10.920 6.281 1.00 97.12 88 GLU A O 1
ATOM 709 N N . LYS A 1 89 ? -8.044 -9.526 6.754 1.00 96.94 89 LYS A N 1
ATOM 710 C CA . LYS A 1 89 ? -7.883 -9.995 8.135 1.00 96.94 89 LYS A CA 1
ATOM 711 C C . LYS A 1 89 ? -9.023 -9.575 9.065 1.00 96.94 89 LYS A C 1
ATOM 713 O O . LYS A 1 89 ? -9.324 -10.300 10.012 1.00 96.94 89 LYS A O 1
ATOM 718 N N . PHE A 1 90 ? -9.617 -8.406 8.834 1.00 95.62 90 PHE A N 1
ATOM 719 C CA . PHE A 1 90 ? -10.667 -7.828 9.671 1.00 95.62 90 PHE A CA 1
ATOM 720 C C . PHE A 1 90 ? -11.887 -7.412 8.833 1.00 95.62 90 PHE A C 1
ATOM 722 O O . PHE A 1 90 ? -12.171 -6.215 8.731 1.00 95.62 90 PHE A O 1
ATOM 729 N N . PRO A 1 91 ? -12.631 -8.375 8.255 1.00 94.44 91 PRO A N 1
ATOM 730 C CA . PRO A 1 91 ? -13.783 -8.078 7.399 1.00 94.44 91 PRO A CA 1
ATOM 731 C C . PRO A 1 91 ? -14.902 -7.340 8.149 1.00 94.44 91 PRO A C 1
ATOM 733 O O . PRO A 1 91 ? -15.597 -6.512 7.564 1.00 94.44 91 PRO A O 1
ATOM 736 N N . ASP A 1 92 ? -15.020 -7.580 9.459 1.00 92.62 92 ASP A N 1
ATOM 737 C CA . ASP A 1 92 ? -16.042 -6.991 10.332 1.00 92.62 92 ASP A CA 1
ATOM 738 C C . ASP A 1 92 ? -15.581 -5.713 11.053 1.00 92.62 92 ASP A C 1
ATOM 740 O O . ASP A 1 92 ? -16.279 -5.211 11.935 1.00 92.62 92 ASP A O 1
ATOM 744 N N . LYS A 1 93 ? -14.405 -5.163 10.707 1.00 94.06 93 LYS A N 1
ATOM 745 C CA . LYS A 1 93 ? -13.925 -3.875 11.237 1.00 94.06 93 LYS A CA 1
ATOM 746 C C . LYS A 1 93 ? -13.842 -2.806 10.156 1.00 94.06 93 LYS A C 1
ATOM 748 O O . LYS A 1 93 ? -13.611 -3.084 8.981 1.00 94.06 93 LYS A O 1
ATOM 753 N N . TYR A 1 94 ? -13.965 -1.546 10.561 1.00 95.00 94 TYR A N 1
ATOM 754 C CA . TYR A 1 94 ? -13.672 -0.446 9.656 1.00 95.00 94 TYR A CA 1
ATOM 755 C C . TYR A 1 94 ? -12.170 -0.418 9.375 1.00 95.00 94 TYR A C 1
ATOM 757 O O . TYR A 1 94 ? -11.365 -0.213 10.287 1.00 95.00 94 TYR A O 1
ATOM 765 N N . VAL A 1 95 ? -11.807 -0.579 8.100 1.00 97.19 95 VAL A N 1
ATOM 766 C CA . VAL A 1 95 ? -10.432 -0.458 7.610 1.00 97.19 95 VAL A CA 1
ATOM 767 C C . VAL A 1 95 ? -10.379 0.577 6.489 1.00 97.19 95 VAL A C 1
ATOM 769 O O . VAL A 1 95 ? -10.938 0.386 5.399 1.00 97.19 95 VAL A O 1
ATOM 772 N N . GLY A 1 96 ? -9.685 1.684 6.749 1.00 96.31 96 GLY A N 1
ATOM 773 C CA . GLY A 1 96 ? -9.634 2.818 5.830 1.00 96.31 96 GLY A CA 1
ATOM 774 C C . GLY A 1 96 ? -8.311 3.569 5.858 1.00 96.31 96 GLY A C 1
ATOM 775 O O . GLY A 1 96 ? -7.582 3.560 6.850 1.00 96.31 96 GLY A O 1
ATOM 776 N N . ILE A 1 97 ? -8.017 4.246 4.750 1.00 96.94 97 ILE A N 1
ATOM 777 C CA . ILE A 1 97 ? -6.848 5.118 4.621 1.00 96.94 97 ILE A CA 1
ATOM 778 C C . ILE A 1 97 ? -7.185 6.483 5.222 1.00 96.94 97 ILE A C 1
ATOM 780 O O . ILE A 1 97 ? -8.225 7.064 4.908 1.00 96.94 97 ILE A O 1
ATOM 784 N N . LYS A 1 98 ? -6.284 7.017 6.045 1.00 95.75 98 LYS A N 1
ATOM 785 C CA . LYS A 1 98 ? -6.294 8.411 6.494 1.00 95.75 98 LYS A CA 1
ATOM 786 C C . LYS A 1 98 ? -5.008 9.113 6.067 1.00 95.75 98 LYS A C 1
ATOM 788 O O . LYS A 1 98 ? -3.988 8.469 5.826 1.00 95.75 98 LYS A O 1
ATOM 793 N N . SER A 1 99 ? -5.077 10.435 5.980 1.00 95.31 99 SER A N 1
ATOM 794 C CA . SER A 1 99 ? -3.925 11.305 5.740 1.00 95.31 99 SER A CA 1
ATOM 795 C C . SER A 1 99 ? -3.622 12.084 7.016 1.00 95.31 99 SER A C 1
ATOM 797 O O . SER A 1 99 ? -4.542 12.601 7.649 1.00 95.31 99 SER A O 1
ATOM 799 N N . GLY A 1 100 ? -2.348 12.160 7.385 1.00 91.50 100 GLY A N 1
ATOM 800 C CA . GLY A 1 100 ? -1.834 13.046 8.428 1.00 91.50 100 GLY A CA 1
ATOM 801 C C . GLY A 1 100 ? -0.688 13.899 7.889 1.00 91.50 100 GLY A C 1
ATOM 802 O O . GLY A 1 100 ? -0.394 13.857 6.693 1.00 91.50 100 GLY A O 1
ATOM 803 N N . ASN A 1 101 ? -0.023 14.639 8.776 1.00 89.12 101 ASN A N 1
ATOM 804 C CA . ASN A 1 101 ? 1.101 15.507 8.403 1.00 89.12 101 ASN A CA 1
ATOM 805 C C . ASN A 1 101 ? 2.274 14.718 7.793 1.00 89.12 101 ASN A C 1
ATOM 807 O O . ASN A 1 101 ? 2.914 15.200 6.866 1.00 89.12 101 ASN A O 1
ATOM 811 N N . ASP A 1 102 ? 2.491 13.481 8.252 1.00 88.69 102 ASP A N 1
ATOM 812 C CA . ASP A 1 102 ? 3.618 12.632 7.836 1.00 88.69 102 ASP A CA 1
ATOM 813 C C . ASP A 1 102 ? 3.294 11.704 6.649 1.00 88.69 102 ASP A C 1
ATOM 815 O O . ASP A 1 102 ? 4.106 10.861 6.268 1.00 88.69 102 ASP A O 1
ATOM 819 N N . GLY A 1 103 ? 2.095 11.820 6.067 1.00 92.25 103 GLY A N 1
ATOM 820 C CA . GLY A 1 103 ? 1.659 11.021 4.921 1.00 92.25 103 GLY A CA 1
ATOM 821 C C . GLY A 1 103 ? 0.409 10.179 5.179 1.00 92.25 103 GLY A C 1
ATOM 822 O O . GLY A 1 103 ? -0.408 10.469 6.057 1.00 92.25 103 GLY A O 1
ATOM 823 N N . LYS A 1 104 ? 0.218 9.144 4.354 1.00 95.81 104 LYS A N 1
ATOM 824 C CA . LYS A 1 104 ? -0.966 8.274 4.400 1.00 95.81 104 LYS A CA 1
ATOM 825 C C . LYS A 1 104 ? -0.721 7.073 5.300 1.00 95.81 104 LYS A C 1
ATOM 827 O O . LYS A 1 104 ? 0.351 6.488 5.270 1.00 95.81 104 LYS A O 1
ATOM 832 N N . PHE A 1 105 ? -1.725 6.658 6.055 1.00 97.44 105 PHE A N 1
ATOM 833 C CA . PHE A 1 105 ? -1.663 5.473 6.909 1.00 97.44 105 PHE A CA 1
ATOM 834 C C . PHE A 1 105 ? -3.010 4.750 6.911 1.00 97.44 105 PHE A C 1
ATOM 836 O O . PHE A 1 105 ? -4.041 5.333 6.563 1.00 97.44 105 PHE A O 1
ATOM 843 N N . VAL A 1 106 ? -3.009 3.472 7.283 1.00 97.88 106 VAL A N 1
ATOM 844 C CA . VAL A 1 106 ? -4.226 2.657 7.370 1.00 97.88 106 VAL A CA 1
ATOM 845 C C . VAL A 1 106 ? -4.651 2.551 8.828 1.00 97.88 106 VAL A C 1
ATOM 847 O O . VAL A 1 106 ? -3.832 2.258 9.699 1.00 97.88 106 VAL A O 1
ATOM 850 N N . VAL A 1 107 ? -5.932 2.800 9.091 1.00 97.12 107 VAL A N 1
ATOM 851 C CA . VAL A 1 107 ? -6.554 2.686 10.415 1.00 97.12 107 VAL A CA 1
ATOM 852 C C . VAL A 1 107 ? -7.524 1.518 10.414 1.00 97.12 107 VAL A C 1
ATOM 854 O O . VAL A 1 107 ? -8.309 1.378 9.477 1.00 97.12 107 VAL A O 1
ATOM 857 N N . VAL A 1 108 ? -7.497 0.742 11.496 1.00 97.00 108 VAL A N 1
ATOM 858 C CA . VAL A 1 108 ? -8.460 -0.316 11.808 1.00 97.00 108 VAL A CA 1
ATOM 859 C C . VAL A 1 108 ? -9.154 0.033 13.120 1.00 97.00 108 VAL A C 1
ATOM 861 O O . VAL A 1 108 ? -8.477 0.366 14.096 1.00 97.00 108 VAL A O 1
ATOM 864 N N . ASN A 1 109 ? -10.484 -0.025 13.166 1.00 94.00 109 ASN A N 1
ATOM 865 C CA . ASN A 1 109 ? -11.248 0.117 14.407 1.00 94.00 109 ASN A CA 1
ATOM 866 C C . ASN A 1 109 ? -12.623 -0.564 14.323 1.00 94.00 109 ASN A C 1
ATOM 868 O O . ASN A 1 109 ? -13.120 -0.861 13.240 1.00 94.00 109 ASN A O 1
ATOM 872 N N . ASP A 1 110 ? -13.254 -0.758 15.479 1.00 85.81 110 ASP A N 1
ATOM 873 C CA . ASP A 1 110 ? -14.578 -1.386 15.608 1.00 85.81 110 ASP A CA 1
ATOM 874 C C . ASP A 1 110 ? -15.746 -0.490 15.155 1.00 85.81 110 ASP A C 1
ATOM 876 O O . ASP A 1 110 ? -16.911 -0.857 15.290 1.00 85.81 110 ASP A O 1
ATOM 880 N N . PHE A 1 111 ? -15.469 0.704 14.619 1.00 68.69 111 PHE A N 1
ATOM 881 C CA . PHE A 1 111 ? -16.495 1.667 14.235 1.00 68.69 111 PHE A CA 1
ATOM 882 C C . PHE A 1 111 ? -17.079 1.322 12.857 1.00 68.69 111 PHE A C 1
ATOM 884 O O . PHE A 1 111 ? -16.882 2.033 11.873 1.00 68.69 111 PHE A O 1
ATOM 891 N N . PHE A 1 112 ? -17.833 0.226 12.782 1.00 57.62 112 PHE A N 1
ATOM 892 C CA . PHE A 1 112 ? -18.714 -0.042 11.649 1.00 57.62 112 PHE A CA 1
ATOM 893 C C . PHE A 1 112 ? -19.954 0.857 11.773 1.00 57.62 112 PHE A C 1
ATOM 895 O O . PHE A 1 112 ? -20.952 0.497 12.395 1.00 57.62 112 PHE A O 1
ATOM 902 N N . LYS A 1 113 ? -19.906 2.064 11.196 1.00 48.75 113 LYS A N 1
ATOM 903 C CA . LYS A 1 113 ? -21.152 2.759 10.847 1.00 48.75 113 LYS A CA 1
ATOM 904 C C . LYS A 1 113 ? -21.719 2.050 9.617 1.00 48.75 113 LYS A C 1
ATOM 906 O O . LYS A 1 113 ? -21.199 2.245 8.522 1.00 48.75 113 LYS A O 1
ATOM 911 N N . LYS A 1 114 ? -22.701 1.172 9.842 1.00 44.41 114 LYS A N 1
ATOM 912 C CA . LYS A 1 114 ? -23.632 0.729 8.796 1.00 44.41 114 LYS A CA 1
ATOM 913 C C . LYS A 1 114 ? -24.346 1.935 8.194 1.00 44.41 114 LYS A C 1
ATOM 915 O O . LYS A 1 114 ? -24.642 2.873 8.969 1.00 44.41 114 LYS A O 1
#

Secondary structure (DSSP, 8-state):
-B-STTHHHHH-GGGHHHHHHHHHHHHHHHHHH-------BTTHHHHHHHHHHHHHHHHHHHHHHHS-EEPPPB-THHHHHHHHHHHHH-TTSEEEEEEETTEEEEEEES----

Organism: NCBI:txid199

Sequence (114 aa):
ELDGADAALLIGKEGYRYKAISYMLYNWLNSKYNLAIRLEIAQFLQNQEAMMDQYLNGVIERVQNSGRAQTKPLDGVLVKIALEKLREKFPDKYVGIKSGNDGKFVVVNDFFKK

Radius of gyration: 15.75 Å; chains: 1; bounding box: 42×26×43 Å

pLDDT: mean 93.75, std 8.01, range [44.41, 98.06]

InterPro domains:
  IPR015946 K homology domain-like, alpha/beta [G3DSA:3.30.300.20] (1-43)
  IPR039247 RNA-binding protein KhpB [PTHR35800] (2-110)
  IPR040977 HP1451, C-terminal [PF18472] (44-109)